Protein AF-A7UNK2-F1 (afdb_monomer)

Foldseek 3Di:
DPDDDDDDWDFDWDADPVQNQKTKRDCRPPFAKIKIWGFLDFDDPVDQQTKTKIWMFMDGPPDRGDIDIDIDTSHPFNDPVCVVVVQVSQVVVPHGCVPDDGDDCVVPDDDDDD

Mean predicted aligned error: 5.44 Å

Radius of gyration: 17.01 Å; Cα contacts (8 Å, |Δi|>4): 159; chains: 1; bounding box: 54×28×35 Å

Solvent-accessible surface area (backbone atoms only — not comparable to full-atom values): 7215 Å² total; per-residue (Å²): 135,91,71,88,75,91,78,88,79,86,88,54,73,45,64,41,94,88,45,81,50,32,30,40,27,60,83,39,85,92,73,56,40,38,44,36,37,36,56,64,47,72,46,86,78,91,46,68,74,21,36,41,33,35,38,37,42,27,35,42,91,89,47,74,80,48,63,53,70,51,74,52,53,70,36,86,58,88,54,76,89,50,47,69,60,47,39,55,39,28,44,76,73,78,42,64,49,89,75,57,84,83,80,85,59,85,84,61,78,86,86,78,83,131

InterPro domains:
  IPR010788 VDE lipocalin domain [PF07137] (1-105)
  IPR012674 Calycin [G3DSA:2.40.128.20] (1-113)
  IPR012674 Calycin [SSF50814] (1-110)
  IPR044682 Violaxanthin de-epoxidase [PTHR33970] (1-110)

pLDDT: mean 91.41, std 11.38, range [47.97, 98.75]

Organism: Camellia sinensis (NCBI:txid4442)

Secondary structure (DSSP, 8-state):
--PPPP-------EE-SS-TTEEEE---TTT-EEEEEEEEEEE-SSSTT-EEEEEEEEEESS-S-EEEEEEEESSSS--GGGHHHHHHHHHHTT--GGGSPPPP-TT-------

Nearest PDB structures (foldseek):
  3cqr-assembly1_A  TM=9.504E-01  e=6.935E-13  Arabidopsis thaliana
  3cqn-assembly2_B  TM=8.458E-01  e=7.784E-10  Arabidopsis thaliana
  6dt6-assembly1_A  TM=4.280E-01  e=1.101E+00  Yersinia pestis
  1q6w-assembly2_C  TM=3.894E-01  e=9.792E-01  Archaeoglobus fulgidus DSM 4304
  1wzn-assembly1_A  TM=3.086E-01  e=1.977E+00  Pyrococcus horikoshii OT3

Sequence (114 aa):
DGGFFTRSAVQRFVQDPTQPAILYNHDNEYLHYQDDWYILSSKIENKPDDYVFVHYRGRNDAWDGYGGAVVYTRSAVLPNSIVPELEKAAQSVGRDFSKFIRTDNSCGPEITSE

Structure (mmCIF, N/CA/C/O backbone):
data_AF-A7UNK2-F1
#
_entry.id   AF-A7UNK2-F1
#
loop_
_atom_site.group_PDB
_atom_site.id
_atom_site.type_symbol
_atom_site.label_atom_id
_atom_site.label_alt_id
_atom_site.label_comp_id
_atom_site.label_asym_id
_atom_site.label_entity_id
_atom_site.label_seq_id
_atom_site.pdbx_PDB_ins_code
_atom_site.Cartn_x
_atom_site.Cartn_y
_atom_site.Cartn_z
_atom_site.occupancy
_atom_site.B_iso_or_equiv
_atom_site.auth_seq_id
_atom_site.auth_comp_id
_atom_site.auth_asym_id
_atom_site.auth_atom_id
_atom_site.pdbx_PDB_model_num
ATOM 1 N N . ASP A 1 1 ? 39.737 -12.041 0.651 1.00 48.78 1 ASP A N 1
ATOM 2 C CA . ASP A 1 1 ? 38.612 -11.990 1.606 1.00 48.78 1 ASP A CA 1
ATOM 3 C C . ASP A 1 1 ? 37.650 -10.887 1.193 1.00 48.78 1 ASP A C 1
ATOM 5 O O . ASP A 1 1 ? 37.858 -9.721 1.502 1.00 48.78 1 ASP A O 1
ATOM 9 N N . GLY A 1 2 ? 36.675 -11.241 0.349 1.00 51.72 2 GLY A N 1
ATOM 10 C CA . GLY A 1 2 ? 35.683 -10.315 -0.205 1.00 51.72 2 GLY A CA 1
ATOM 11 C C . GLY A 1 2 ? 34.616 -10.011 0.837 1.00 51.72 2 GLY A C 1
ATOM 12 O O . GLY A 1 2 ? 33.618 -10.719 0.920 1.00 51.72 2 GLY A O 1
ATOM 13 N N . GLY A 1 3 ? 34.887 -9.015 1.678 1.00 57.84 3 GLY A N 1
ATOM 14 C CA . GLY A 1 3 ? 33.990 -8.588 2.745 1.00 57.84 3 GLY A CA 1
ATOM 15 C C . GLY A 1 3 ? 32.649 -8.097 2.206 1.00 57.84 3 GLY A C 1
ATOM 16 O O . GLY A 1 3 ? 32.582 -7.446 1.165 1.00 57.84 3 GLY A O 1
ATOM 17 N N . PHE A 1 4 ? 31.576 -8.410 2.929 1.00 65.44 4 PHE A N 1
ATOM 18 C CA . PHE A 1 4 ? 30.270 -7.801 2.716 1.00 65.44 4 PHE A CA 1
ATOM 19 C C . PHE A 1 4 ? 30.407 -6.277 2.831 1.00 65.44 4 PHE A C 1
ATOM 21 O O . PHE A 1 4 ? 30.827 -5.766 3.867 1.00 65.44 4 PHE A O 1
ATOM 28 N N . PHE A 1 5 ? 30.070 -5.553 1.764 1.00 68.19 5 PHE A N 1
ATOM 29 C CA . PHE A 1 5 ? 30.009 -4.095 1.784 1.00 68.19 5 PHE A CA 1
ATOM 30 C C . PHE A 1 5 ? 28.572 -3.674 2.071 1.00 68.19 5 PHE A C 1
ATOM 32 O O . PHE A 1 5 ? 27.674 -3.960 1.277 1.00 68.19 5 PHE A O 1
ATOM 39 N N . THR A 1 6 ? 28.350 -2.975 3.181 1.00 71.56 6 THR A N 1
ATOM 40 C CA . THR A 1 6 ? 27.060 -2.333 3.442 1.00 71.56 6 THR A CA 1
ATOM 41 C C . THR A 1 6 ? 26.867 -1.205 2.437 1.00 71.56 6 THR A C 1
ATOM 43 O O . THR A 1 6 ? 27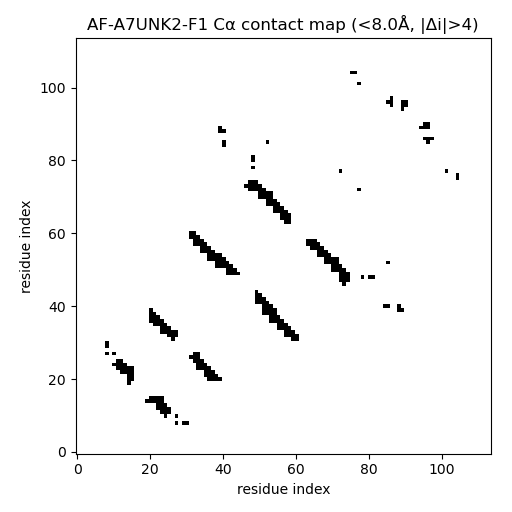.638 -0.247 2.413 1.00 71.56 6 THR A O 1
ATOM 46 N N . ARG A 1 7 ? 25.837 -1.318 1.599 1.00 69.12 7 ARG A N 1
ATOM 47 C CA . ARG A 1 7 ? 25.366 -0.229 0.742 1.00 69.12 7 ARG A CA 1
ATOM 48 C C . ARG A 1 7 ? 24.020 0.237 1.271 1.00 69.12 7 ARG A C 1
ATOM 50 O O . ARG A 1 7 ? 23.104 -0.568 1.398 1.00 69.12 7 ARG A O 1
ATOM 57 N N . SER A 1 8 ? 2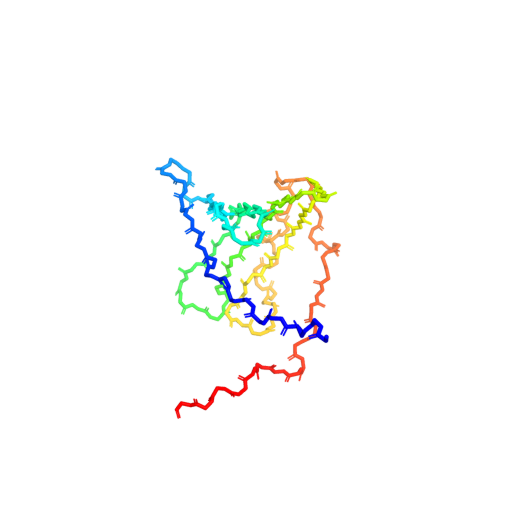3.914 1.526 1.564 1.00 70.94 8 SER A N 1
ATOM 58 C CA . SER A 1 8 ? 22.633 2.165 1.857 1.00 70.94 8 SER A CA 1
ATOM 59 C C . SER A 1 8 ? 22.056 2.733 0.566 1.00 70.94 8 SER A C 1
ATOM 61 O O . SER A 1 8 ? 22.800 3.231 -0.279 1.00 70.94 8 SER A O 1
ATOM 63 N N . ALA A 1 9 ? 20.737 2.689 0.423 1.00 71.44 9 ALA A N 1
ATOM 64 C CA . ALA A 1 9 ? 20.027 3.378 -0.643 1.00 71.44 9 ALA A CA 1
ATOM 65 C C . ALA A 1 9 ? 18.965 4.286 -0.028 1.00 71.44 9 ALA A C 1
ATOM 67 O O . ALA A 1 9 ? 18.266 3.888 0.903 1.00 71.44 9 ALA A O 1
ATOM 68 N N . VAL A 1 10 ? 18.850 5.506 -0.550 1.00 78.75 10 VAL A N 1
ATOM 69 C CA . VAL A 1 10 ? 17.720 6.383 -0.242 1.00 78.75 10 VAL A CA 1
ATOM 70 C C . VAL A 1 10 ? 16.636 6.090 -1.263 1.00 78.75 10 VAL A C 1
ATOM 72 O O . VAL A 1 10 ? 16.802 6.365 -2.449 1.00 78.75 10 VAL A O 1
ATOM 75 N N . GLN A 1 11 ? 15.526 5.528 -0.799 1.00 83.56 11 GLN A N 1
ATOM 76 C CA . GLN A 1 11 ? 14.350 5.327 -1.631 1.00 83.56 11 GLN A CA 1
ATOM 77 C C . GLN A 1 11 ? 13.591 6.649 -1.735 1.00 83.56 11 GLN A C 1
ATOM 79 O O . GLN A 1 11 ? 13.193 7.229 -0.724 1.00 83.56 11 GLN A O 1
ATOM 84 N N . ARG A 1 12 ? 13.396 7.143 -2.958 1.00 89.69 12 ARG A N 1
ATOM 85 C CA . ARG A 1 12 ? 12.574 8.325 -3.229 1.00 89.69 12 ARG A CA 1
ATOM 86 C C . ARG A 1 12 ? 11.320 7.908 -3.973 1.00 89.69 12 ARG A C 1
ATOM 88 O O . ARG A 1 12 ? 11.426 7.343 -5.056 1.00 89.69 12 ARG A O 1
ATOM 95 N N . PHE A 1 13 ? 10.163 8.232 -3.414 1.00 93.81 13 PHE A N 1
ATOM 96 C CA . PHE A 1 13 ? 8.877 8.097 -4.088 1.00 93.81 13 PHE A CA 1
ATOM 97 C C . PHE A 1 13 ? 8.485 9.446 -4.689 1.00 93.81 13 PHE A C 1
ATOM 99 O O . PHE A 1 13 ? 8.396 10.452 -3.982 1.00 93.81 13 PHE A O 1
ATOM 106 N N . VAL A 1 14 ? 8.293 9.479 -6.003 1.00 96.31 14 VAL A N 1
ATOM 107 C CA . VAL A 1 14 ? 7.908 10.670 -6.762 1.00 96.31 14 VAL A CA 1
ATOM 108 C C . VAL A 1 14 ? 6.448 10.539 -7.146 1.00 96.31 14 VAL A C 1
ATOM 110 O O . VAL A 1 14 ? 6.083 9.613 -7.862 1.00 96.31 14 VAL A O 1
ATOM 113 N N . GLN A 1 15 ? 5.614 11.458 -6.674 1.00 97.94 15 GLN A N 1
ATOM 114 C CA . GLN A 1 15 ? 4.204 11.479 -7.043 1.00 97.94 15 GLN A CA 1
ATOM 115 C C . GLN A 1 15 ? 4.036 11.801 -8.535 1.00 97.94 15 GLN A C 1
ATOM 117 O O . GLN A 1 15 ? 4.699 12.700 -9.058 1.00 97.94 15 GLN A O 1
ATOM 122 N N . ASP A 1 16 ? 3.139 11.083 -9.210 1.00 98.06 16 ASP A N 1
ATOM 123 C CA . ASP A 1 16 ? 2.753 11.378 -10.587 1.00 98.06 16 ASP A CA 1
ATOM 124 C C . ASP A 1 16 ? 2.090 12.769 -10.663 1.00 98.06 16 ASP A C 1
ATOM 126 O O . ASP A 1 16 ? 1.188 13.067 -9.873 1.00 98.06 16 ASP A O 1
ATOM 130 N N . PRO A 1 17 ? 2.491 13.635 -11.611 1.00 97.31 17 PRO A N 1
ATOM 131 C CA . PRO A 1 17 ? 1.996 15.011 -11.687 1.00 97.31 17 PRO A CA 1
ATOM 132 C C . PRO A 1 17 ? 0.512 15.118 -12.067 1.00 97.31 17 PRO A C 1
ATOM 134 O O . PRO A 1 17 ? -0.097 16.169 -11.872 1.00 97.31 17 PRO A O 1
ATOM 137 N N . THR A 1 18 ? -0.070 14.062 -12.637 1.00 98.06 18 THR A N 1
ATOM 138 C CA . THR A 1 18 ? -1.460 14.025 -13.113 1.00 98.06 18 THR A CA 1
ATOM 139 C C . THR A 1 18 ? -2.346 13.092 -12.297 1.00 98.06 18 THR A C 1
ATOM 141 O O . THR A 1 18 ? -3.564 13.267 -12.267 1.00 98.06 18 THR A O 1
ATOM 144 N N . GLN A 1 19 ? -1.748 12.115 -11.617 1.00 97.75 19 GLN A N 1
ATOM 145 C CA . GLN A 1 19 ? -2.442 11.100 -10.837 1.00 97.75 19 GLN A CA 1
ATOM 146 C C . GLN A 1 19 ? -1.883 11.074 -9.408 1.00 97.75 19 GLN A C 1
ATOM 148 O O . GLN A 1 19 ? -1.008 10.269 -9.103 1.00 97.75 19 GLN A O 1
ATOM 153 N N . PRO A 1 20 ? -2.402 11.899 -8.481 1.00 97.31 20 PRO A N 1
ATOM 154 C CA . PRO A 1 20 ? -1.810 12.061 -7.148 1.00 97.31 20 PRO A CA 1
ATOM 155 C C . PRO A 1 20 ? -1.788 10.774 -6.304 1.00 97.31 20 PRO A C 1
ATOM 157 O O . PRO A 1 20 ? -1.055 10.687 -5.322 1.00 97.31 20 PRO A O 1
ATOM 160 N N . ALA A 1 21 ? -2.582 9.769 -6.677 1.00 97.62 21 ALA A N 1
ATOM 161 C CA . ALA A 1 21 ? -2.595 8.457 -6.040 1.00 97.62 21 ALA A CA 1
ATOM 162 C C . ALA A 1 21 ? -1.475 7.516 -6.526 1.00 97.62 21 ALA A C 1
ATOM 164 O O . ALA A 1 21 ? -1.386 6.400 -6.020 1.00 97.62 21 ALA A O 1
ATOM 165 N N . ILE A 1 22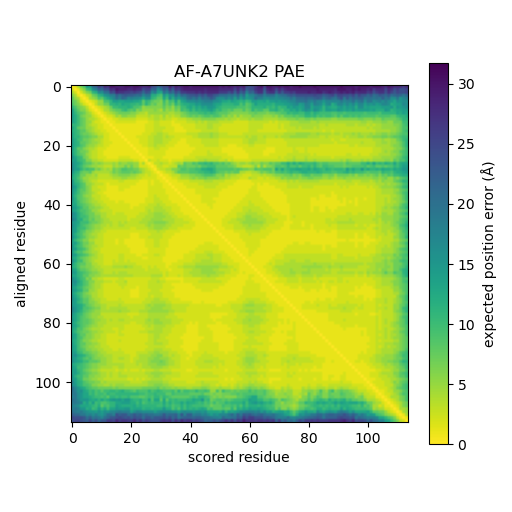 ? -0.648 7.925 -7.494 1.00 98.44 22 ILE A N 1
ATOM 166 C CA . ILE A 1 22 ? 0.450 7.121 -8.036 1.00 98.44 22 ILE A CA 1
ATOM 167 C C . ILE A 1 22 ? 1.781 7.719 -7.591 1.00 98.44 22 ILE A C 1
ATOM 169 O O . ILE A 1 22 ? 2.004 8.925 -7.715 1.00 98.44 22 ILE A O 1
ATOM 173 N N . LEU A 1 23 ? 2.662 6.875 -7.060 1.00 98.38 23 LEU A N 1
ATOM 174 C CA . LEU A 1 23 ? 4.012 7.246 -6.664 1.00 98.38 23 LEU A CA 1
ATOM 175 C C . LEU A 1 23 ? 5.015 6.267 -7.272 1.00 98.38 23 LEU A C 1
ATOM 177 O O . LEU A 1 23 ? 4.844 5.057 -7.163 1.00 98.38 23 LEU A O 1
ATOM 181 N N . TYR A 1 24 ? 6.082 6.795 -7.857 1.00 97.94 24 TYR A N 1
ATOM 182 C CA . TYR A 1 24 ? 7.132 6.016 -8.502 1.00 97.94 24 TYR A CA 1
ATOM 183 C C . TYR A 1 24 ? 8.401 6.030 -7.655 1.00 97.94 24 TYR A C 1
ATOM 185 O O . TYR A 1 24 ? 8.949 7.101 -7.377 1.00 97.94 24 TYR A O 1
ATOM 193 N N . ASN A 1 25 ? 8.899 4.858 -7.270 1.00 96.38 25 ASN A N 1
ATOM 194 C CA . ASN A 1 25 ? 10.271 4.688 -6.810 1.00 96.38 25 ASN A CA 1
ATOM 195 C C . ASN A 1 25 ? 11.099 4.032 -7.916 1.00 96.38 25 ASN A C 1
ATOM 197 O O . ASN A 1 25 ? 11.179 2.810 -8.026 1.00 96.38 25 ASN A O 1
ATOM 201 N N . HIS A 1 26 ? 11.698 4.871 -8.758 1.00 94.00 26 HIS A N 1
ATOM 202 C CA . HIS A 1 26 ? 12.572 4.467 -9.862 1.00 94.00 26 HIS A CA 1
ATOM 203 C C . HIS A 1 26 ? 14.010 4.931 -9.612 1.00 94.00 26 HIS A C 1
ATOM 205 O O . HIS A 1 26 ? 14.296 5.597 -8.617 1.00 94.00 26 HIS A O 1
ATOM 211 N N . ASP A 1 27 ? 14.906 4.574 -10.534 1.00 84.00 27 ASP A N 1
ATOM 212 C CA . ASP A 1 27 ? 16.289 5.066 -10.586 1.00 84.00 27 ASP A CA 1
ATOM 213 C C . ASP A 1 27 ? 17.116 4.750 -9.329 1.00 84.00 27 ASP A C 1
ATOM 215 O O . ASP A 1 27 ? 17.975 5.522 -8.901 1.00 84.00 27 ASP A O 1
ATOM 219 N N . ASN A 1 28 ? 16.873 3.578 -8.733 1.00 83.81 28 ASN A N 1
ATOM 220 C CA . ASN A 1 28 ? 17.653 3.064 -7.611 1.00 83.81 28 ASN A CA 1
ATOM 221 C C . ASN A 1 28 ? 19.058 2.633 -8.089 1.00 83.81 28 ASN A C 1
ATOM 223 O O . ASN A 1 28 ? 19.307 1.444 -8.294 1.00 83.81 28 ASN A O 1
ATOM 227 N N . GLU A 1 29 ? 19.961 3.608 -8.262 1.00 76.12 29 GLU A N 1
ATOM 228 C CA . GLU A 1 29 ? 21.249 3.511 -8.981 1.00 76.12 29 GLU A CA 1
ATOM 229 C C . GLU A 1 29 ? 22.077 2.261 -8.651 1.00 76.12 29 GLU A C 1
ATOM 231 O O . GLU A 1 29 ? 22.596 1.616 -9.554 1.00 76.12 29 GLU A O 1
ATOM 236 N N . TYR A 1 30 ? 22.184 1.891 -7.372 1.00 80.62 30 TYR A N 1
ATOM 237 C CA . TYR A 1 30 ? 22.987 0.736 -6.952 1.00 80.62 30 TYR A CA 1
ATOM 238 C C . TYR A 1 30 ? 22.203 -0.569 -6.804 1.00 80.62 30 TYR A C 1
ATOM 240 O O . TYR A 1 30 ? 22.822 -1.623 -6.665 1.00 80.62 30 TYR A O 1
ATOM 248 N N . LEU A 1 31 ? 20.871 -0.508 -6.755 1.00 84.62 31 LEU A N 1
ATOM 249 C CA . LEU A 1 31 ? 20.018 -1.651 -6.413 1.00 84.62 31 LEU A CA 1
ATOM 250 C C . LEU A 1 31 ? 19.181 -2.166 -7.594 1.00 84.62 31 LEU A C 1
ATOM 252 O O . LEU A 1 31 ? 18.616 -3.248 -7.478 1.00 84.62 31 LEU A O 1
ATOM 256 N N . HIS A 1 32 ? 19.113 -1.426 -8.708 1.00 89.56 32 HIS A N 1
ATOM 257 C CA . HIS A 1 32 ? 18.526 -1.866 -9.983 1.00 89.56 32 HIS A CA 1
ATOM 258 C C . HIS A 1 32 ? 17.101 -2.446 -9.863 1.00 89.56 32 HIS A C 1
ATOM 260 O O . HIS A 1 32 ? 16.782 -3.501 -10.409 1.00 89.56 32 HIS A O 1
ATOM 266 N N . TYR A 1 33 ? 16.219 -1.749 -9.142 1.00 92.75 33 TYR A N 1
ATOM 267 C CA . TYR A 1 33 ? 14.805 -2.116 -9.037 1.00 92.75 33 TYR A CA 1
ATOM 268 C C . TYR A 1 33 ? 13.886 -0.901 -9.186 1.00 92.75 33 TYR A C 1
ATOM 270 O O . TYR A 1 33 ? 14.317 0.252 -9.068 1.00 92.75 33 TYR A O 1
ATOM 278 N N . GLN A 1 34 ? 12.611 -1.185 -9.428 1.00 96.00 34 GLN A N 1
ATOM 279 C CA . GLN A 1 34 ? 11.507 -0.230 -9.419 1.00 96.00 34 GLN A CA 1
ATOM 280 C C . GLN A 1 34 ? 10.414 -0.719 -8.468 1.00 96.00 34 GLN A C 1
ATOM 282 O O . GLN A 1 34 ? 10.166 -1.928 -8.397 1.00 96.00 34 GLN A O 1
ATOM 287 N N . ASP A 1 35 ? 9.753 0.214 -7.787 1.00 97.12 35 ASP A N 1
ATOM 288 C CA . ASP A 1 35 ? 8.563 -0.034 -6.972 1.00 97.12 35 ASP A CA 1
ATOM 289 C C . ASP A 1 35 ? 7.535 1.093 -7.173 1.00 97.12 35 ASP A C 1
ATOM 291 O O . ASP A 1 35 ? 7.779 2.254 -6.842 1.00 97.12 35 ASP A O 1
ATOM 295 N N . ASP A 1 36 ? 6.389 0.749 -7.754 1.00 98.06 36 ASP A N 1
ATOM 296 C CA . ASP A 1 36 ? 5.296 1.672 -8.046 1.00 98.06 36 ASP A CA 1
ATOM 297 C C . ASP A 1 36 ? 4.177 1.478 -7.035 1.00 98.06 36 ASP A C 1
ATOM 299 O O . ASP A 1 36 ? 3.659 0.370 -6.881 1.00 98.06 36 ASP A O 1
ATOM 303 N N . TRP A 1 37 ? 3.748 2.560 -6.394 1.00 98.31 37 TRP A N 1
ATOM 304 C CA . TRP A 1 37 ? 2.655 2.556 -5.430 1.00 98.31 37 TRP A CA 1
ATOM 305 C C . TRP A 1 37 ? 1.401 3.198 -6.012 1.00 98.31 37 TRP A C 1
ATOM 307 O O . TRP A 1 37 ? 1.444 4.283 -6.588 1.00 98.31 37 TRP A O 1
ATOM 317 N N . TYR A 1 38 ? 0.269 2.539 -5.787 1.00 98.25 38 TYR A N 1
ATOM 318 C CA . TYR A 1 38 ? -1.070 2.972 -6.164 1.00 98.25 38 TYR A CA 1
ATOM 319 C C . TYR A 1 38 ? -1.925 3.036 -4.895 1.00 98.25 38 TYR A C 1
ATOM 321 O O . TYR A 1 38 ? -2.234 2.005 -4.291 1.00 98.25 38 TYR A O 1
ATOM 329 N N . ILE A 1 39 ? -2.313 4.237 -4.473 1.00 98.50 39 ILE A N 1
ATOM 330 C CA . ILE A 1 39 ? -3.194 4.439 -3.319 1.00 98.50 39 ILE A CA 1
ATOM 331 C C . ILE A 1 39 ? -4.629 4.119 -3.748 1.00 98.50 39 ILE A C 1
ATOM 333 O O . ILE A 1 39 ? -5.249 4.873 -4.495 1.00 98.50 39 ILE A O 1
ATOM 337 N N . LEU A 1 40 ? -5.161 2.991 -3.275 1.00 98.25 40 LEU A N 1
ATOM 338 C CA . LEU A 1 40 ? -6.513 2.528 -3.601 1.00 98.25 40 LEU A CA 1
ATOM 339 C C . LEU A 1 40 ? -7.587 3.228 -2.768 1.00 98.25 40 LEU A C 1
ATOM 341 O O . LEU A 1 40 ? -8.701 3.444 -3.239 1.00 98.25 40 LEU A O 1
ATOM 345 N N . SER A 1 41 ? -7.264 3.540 -1.513 1.00 98.62 41 SER A N 1
ATOM 346 C CA . SER A 1 41 ? -8.145 4.251 -0.593 1.00 98.62 41 SER A CA 1
ATOM 347 C C . SER A 1 41 ? -7.341 4.873 0.543 1.00 98.62 41 SER A C 1
ATOM 349 O O . SER A 1 41 ? -6.308 4.338 0.950 1.00 98.62 41 SER A O 1
ATOM 351 N N . SER A 1 42 ? -7.817 5.990 1.081 1.00 98.31 42 SER A N 1
ATOM 352 C CA . SER A 1 42 ? -7.209 6.640 2.240 1.00 98.31 42 SER A CA 1
ATOM 353 C C . SER A 1 42 ? -8.229 7.463 3.013 1.00 98.31 42 SER A C 1
ATOM 355 O O . SER A 1 42 ? -9.101 8.092 2.410 1.00 98.31 42 SER A O 1
ATOM 357 N N . LYS A 1 43 ? -8.054 7.545 4.331 1.00 98.50 43 LYS A N 1
ATOM 358 C CA . LYS A 1 43 ? -8.724 8.524 5.195 1.00 98.50 43 LYS A CA 1
ATOM 359 C C . LYS A 1 43 ? -7.687 9.126 6.137 1.00 98.50 43 LYS A C 1
ATOM 361 O O . LYS A 1 43 ? -7.064 8.382 6.887 1.00 98.50 43 LYS A O 1
ATOM 366 N N . ILE A 1 44 ? -7.515 10.448 6.075 1.00 97.94 44 ILE A N 1
ATOM 367 C CA . ILE A 1 44 ? -6.571 11.211 6.903 1.00 97.94 44 ILE A CA 1
ATOM 368 C C . ILE A 1 44 ? -7.335 12.355 7.578 1.00 97.94 44 ILE A C 1
ATOM 370 O O . ILE A 1 44 ? -7.537 13.417 6.992 1.00 97.94 44 ILE A O 1
ATOM 374 N N . GLU A 1 45 ? -7.799 12.119 8.800 1.00 97.75 45 GLU A N 1
ATOM 375 C CA . GLU A 1 45 ? -8.551 13.068 9.629 1.00 97.75 45 GLU A CA 1
ATOM 376 C C . GLU A 1 45 ? -7.818 13.397 10.943 1.00 97.75 45 GLU A C 1
ATOM 378 O O . GLU A 1 45 ? -8.385 14.038 11.828 1.00 97.75 45 GLU A O 1
ATOM 383 N N . ASN A 1 46 ? -6.554 12.976 11.070 1.00 96.50 46 ASN A N 1
ATOM 384 C CA . ASN A 1 46 ? 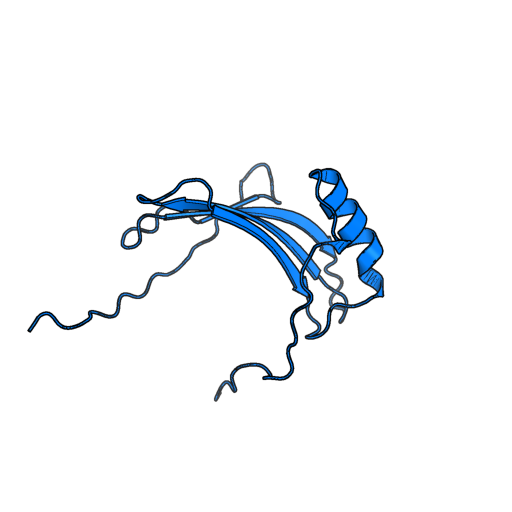-5.748 13.008 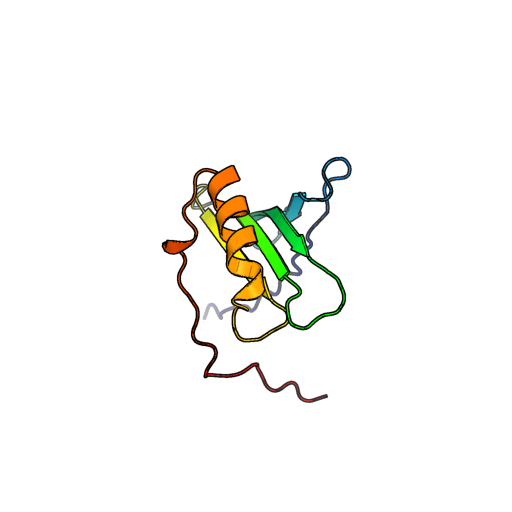12.291 1.00 96.50 46 ASN A CA 1
ATOM 385 C C . ASN A 1 46 ? -6.390 12.213 13.438 1.00 96.50 46 ASN A C 1
ATOM 387 O O . ASN A 1 46 ? -6.381 12.644 14.594 1.00 96.50 46 ASN A O 1
ATOM 391 N N . LYS A 1 47 ? -6.960 11.048 13.114 1.00 97.25 47 LYS A N 1
ATOM 392 C CA . LYS A 1 47 ? -7.618 10.144 14.065 1.00 97.25 47 LYS A CA 1
ATOM 393 C C . LYS A 1 47 ? -6.897 8.794 14.162 1.00 97.25 47 LYS A C 1
ATOM 395 O O . LYS A 1 47 ? -6.143 8.426 13.261 1.00 97.25 47 LYS A O 1
ATOM 400 N N . PRO A 1 48 ? -7.123 8.019 15.242 1.00 96.19 48 PRO A N 1
ATOM 401 C CA . PRO A 1 48 ? -6.515 6.694 15.396 1.00 96.19 48 PRO A CA 1
ATOM 402 C C . PRO A 1 48 ? -6.866 5.697 14.281 1.00 96.19 48 PRO A C 1
ATOM 404 O O . PRO A 1 48 ? -6.124 4.737 14.073 1.00 96.19 48 PRO A O 1
ATOM 407 N N . ASP A 1 49 ? -7.984 5.910 13.583 1.00 97.25 49 ASP A N 1
ATOM 408 C CA . ASP A 1 49 ? -8.452 5.077 12.477 1.00 97.25 49 ASP A CA 1
ATOM 409 C C . ASP A 1 49 ? -8.029 5.571 11.085 1.00 97.25 49 ASP A C 1
ATOM 411 O O . ASP A 1 49 ? -8.434 4.984 10.080 1.00 97.25 49 ASP A O 1
ATOM 415 N N . ASP A 1 50 ? -7.174 6.594 11.012 1.00 98.44 50 ASP A N 1
ATOM 416 C CA . ASP A 1 50 ? -6.558 7.022 9.759 1.00 98.44 50 ASP A CA 1
ATOM 417 C C . ASP A 1 50 ? -5.774 5.873 9.108 1.00 98.44 50 ASP A C 1
ATOM 419 O O . ASP A 1 50 ? -5.039 5.123 9.772 1.00 98.44 50 ASP A O 1
ATOM 423 N N . TYR A 1 51 ? -5.895 5.772 7.784 1.00 98.62 51 TYR A N 1
ATOM 424 C CA . TYR A 1 51 ? -5.269 4.710 7.007 1.00 98.62 51 TYR A CA 1
ATOM 425 C C . TYR A 1 51 ? -4.916 5.127 5.578 1.00 98.62 51 TYR A C 1
ATOM 427 O O . TYR A 1 51 ? -5.505 6.049 5.003 1.00 98.62 51 TYR A O 1
ATOM 435 N N . VAL A 1 52 ? -3.990 4.371 4.986 1.00 98.75 52 VAL A N 1
ATOM 436 C CA . VAL A 1 52 ? -3.660 4.391 3.557 1.00 98.75 52 VAL A CA 1
ATOM 437 C C . VAL A 1 52 ? -3.580 2.950 3.059 1.00 98.75 52 VAL A C 1
ATOM 439 O O . VAL A 1 52 ? -2.815 2.145 3.588 1.00 98.75 52 VAL A O 1
ATOM 442 N N . PHE A 1 53 ? -4.369 2.615 2.041 1.00 98.69 53 PHE A N 1
ATOM 443 C CA . PHE A 1 53 ? -4.357 1.310 1.388 1.00 98.69 53 PHE A CA 1
ATOM 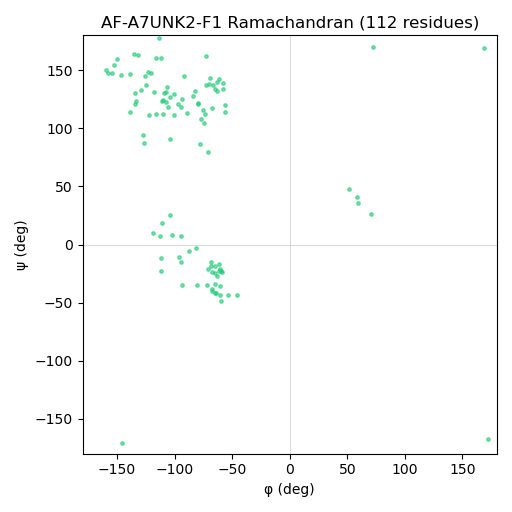444 C C . PHE A 1 53 ? -3.573 1.397 0.077 1.00 98.69 53 PHE A C 1
ATOM 446 O O . PHE A 1 53 ? -4.013 2.044 -0.873 1.00 98.69 53 PHE A O 1
ATOM 453 N N . VAL A 1 54 ? -2.413 0.746 0.034 1.00 98.56 54 VAL A N 1
ATOM 454 C CA . VAL A 1 54 ? -1.485 0.761 -1.100 1.00 98.56 54 VAL A CA 1
ATOM 455 C C . VAL A 1 54 ? -1.523 -0.581 -1.821 1.00 98.56 54 VAL A C 1
ATOM 457 O O . VAL A 1 54 ? -1.381 -1.630 -1.198 1.00 98.56 54 VAL A O 1
ATOM 460 N N . HIS A 1 55 ? -1.659 -0.551 -3.141 1.00 98.06 55 HIS A N 1
ATOM 461 C CA . HIS A 1 55 ? -1.275 -1.642 -4.033 1.00 98.06 55 HIS A CA 1
ATOM 462 C C . HIS A 1 55 ? 0.080 -1.294 -4.642 1.00 98.06 55 HIS A C 1
ATOM 464 O O . HIS A 1 55 ? 0.245 -0.187 -5.146 1.00 98.06 55 HIS A O 1
ATOM 470 N N . TYR A 1 56 ? 1.038 -2.214 -4.588 1.00 97.56 56 TYR A N 1
ATOM 471 C CA . TYR A 1 56 ? 2.377 -1.992 -5.121 1.00 97.56 56 TYR A CA 1
ATOM 472 C C . TYR A 1 56 ? 2.719 -3.006 -6.210 1.00 97.56 56 TYR A C 1
ATOM 474 O O . TYR A 1 56 ? 2.266 -4.158 -6.185 1.00 97.56 56 TYR A O 1
ATOM 482 N N . ARG A 1 57 ? 3.519 -2.566 -7.182 1.00 97.94 57 ARG A N 1
ATOM 483 C CA . ARG A 1 57 ? 4.062 -3.396 -8.260 1.00 97.94 57 ARG A CA 1
ATOM 484 C C . ARG A 1 57 ? 5.536 -3.083 -8.430 1.00 97.94 57 ARG A C 1
ATOM 486 O O . ARG A 1 57 ? 5.894 -1.926 -8.604 1.00 97.94 57 ARG A O 1
ATOM 493 N N . GLY A 1 58 ? 6.362 -4.119 -8.459 1.00 97.25 58 GLY A N 1
ATOM 494 C CA . GLY A 1 58 ? 7.805 -3.969 -8.565 1.00 97.25 58 GLY A CA 1
ATOM 495 C C . GLY A 1 58 ? 8.427 -4.858 -9.628 1.00 97.25 58 GLY A C 1
ATOM 496 O O . GLY A 1 58 ? 7.837 -5.836 -10.093 1.00 97.25 58 GLY A O 1
ATOM 497 N N . ARG A 1 59 ? 9.654 -4.508 -10.003 1.00 97.31 59 ARG A N 1
ATOM 498 C CA . ARG A 1 59 ? 10.505 -5.304 -10.893 1.00 97.31 59 ARG A CA 1
ATOM 499 C C . ARG A 1 59 ? 11.978 -5.041 -10.611 1.00 97.31 59 ARG A C 1
ATOM 501 O O . ARG A 1 59 ? 12.335 -3.958 -10.153 1.00 97.31 59 ARG A O 1
ATOM 508 N N . ASN A 1 60 ? 12.825 -6.003 -10.936 1.00 95.38 60 ASN A N 1
ATOM 509 C CA . ASN A 1 60 ? 14.277 -5.850 -10.991 1.00 95.38 60 ASN A CA 1
ATOM 510 C C . ASN A 1 60 ? 14.849 -6.724 -12.120 1.00 95.38 60 ASN A C 1
ATOM 512 O O . ASN A 1 60 ? 14.096 -7.312 -12.897 1.00 95.38 60 ASN A O 1
ATOM 516 N N . ASP A 1 61 ? 16.174 -6.844 -12.181 1.00 94.94 61 ASP A N 1
ATOM 517 C CA . ASP A 1 61 ? 16.871 -7.671 -13.175 1.00 94.94 61 ASP A CA 1
ATOM 518 C C . ASP A 1 61 ? 16.475 -9.161 -13.147 1.00 94.94 61 ASP A C 1
ATOM 520 O O . ASP A 1 61 ? 16.644 -9.866 -14.142 1.00 94.94 61 ASP A O 1
ATOM 524 N N . ALA A 1 62 ? 15.967 -9.661 -12.016 1.00 96.38 62 ALA A N 1
ATOM 525 C CA . ALA A 1 62 ? 15.633 -11.070 -11.826 1.00 96.38 62 ALA A CA 1
ATOM 526 C C . ALA A 1 62 ? 14.164 -11.397 -12.132 1.00 96.38 62 ALA A C 1
ATOM 528 O O . ALA A 1 62 ? 13.875 -12.502 -12.597 1.00 96.38 62 ALA A O 1
ATOM 529 N N . TRP A 1 63 ? 13.227 -10.489 -11.840 1.00 96.88 63 TRP A N 1
ATOM 530 C CA . TRP A 1 63 ? 11.796 -10.753 -11.995 1.00 96.88 63 TRP A CA 1
ATOM 531 C C . TRP A 1 63 ? 10.961 -9.473 -12.120 1.00 96.88 63 TRP A C 1
ATOM 533 O O . TRP A 1 63 ? 11.254 -8.449 -11.503 1.00 96.88 63 TRP A O 1
ATOM 543 N N . ASP A 1 64 ? 9.876 -9.546 -12.891 1.00 96.31 64 ASP A N 1
ATOM 544 C CA . ASP A 1 64 ? 8.937 -8.451 -13.161 1.00 96.31 64 ASP A CA 1
ATOM 545 C C . ASP A 1 64 ? 7.532 -8.670 -12.569 1.00 96.31 64 ASP A C 1
ATOM 547 O O . ASP A 1 64 ? 6.607 -7.898 -12.833 1.00 96.31 64 ASP A O 1
ATOM 551 N N . GLY A 1 65 ? 7.364 -9.720 -11.760 1.00 96.81 65 GLY A N 1
ATOM 552 C CA . GLY A 1 65 ? 6.087 -10.089 -11.149 1.00 96.81 65 GLY A CA 1
ATOM 553 C C . GLY A 1 65 ? 5.934 -9.705 -9.677 1.00 96.81 65 GLY A C 1
ATOM 554 O O . GLY A 1 65 ? 4.952 -10.125 -9.061 1.00 96.81 65 GLY A O 1
ATOM 555 N N . TYR A 1 66 ? 6.862 -8.930 -9.097 1.00 97.62 66 TYR A N 1
ATOM 556 C CA . TYR A 1 66 ? 6.724 -8.488 -7.708 1.00 97.62 66 TYR A CA 1
ATOM 557 C C . TYR A 1 66 ? 5.484 -7.609 -7.551 1.00 97.62 66 TYR A C 1
ATOM 559 O O . TYR A 1 66 ? 5.183 -6.744 -8.377 1.00 97.62 66 TYR A O 1
ATOM 567 N N . GLY A 1 67 ? 4.772 -7.805 -6.449 1.00 97.19 67 GLY A N 1
ATOM 568 C CA . GLY A 1 67 ? 3.629 -6.979 -6.121 1.00 97.19 67 GLY A CA 1
ATOM 569 C C . GLY A 1 67 ? 2.807 -7.547 -4.983 1.00 97.19 67 GLY A C 1
ATOM 570 O O . GLY A 1 67 ? 2.965 -8.694 -4.561 1.00 97.19 67 GLY A O 1
ATOM 571 N N . GLY A 1 68 ? 1.898 -6.719 -4.502 1.00 97.44 68 GLY A N 1
ATOM 572 C CA . GLY A 1 68 ? 1.030 -7.036 -3.387 1.00 97.44 68 GLY A CA 1
ATOM 573 C C . GLY A 1 68 ? 0.248 -5.807 -2.970 1.00 97.44 68 GLY A C 1
ATOM 574 O O . GLY A 1 68 ? 0.198 -4.805 -3.681 1.00 97.44 68 GLY A O 1
ATOM 575 N N . ALA A 1 69 ? -0.386 -5.878 -1.810 1.00 97.88 69 ALA A N 1
ATOM 576 C CA . ALA A 1 69 ? -1.077 -4.733 -1.256 1.00 97.88 69 ALA A CA 1
ATOM 577 C C . ALA A 1 69 ? -0.990 -4.748 0.268 1.00 97.88 69 ALA A C 1
ATOM 579 O O . ALA A 1 69 ? -0.975 -5.813 0.887 1.00 97.88 69 ALA A O 1
ATOM 580 N N . VAL A 1 70 ? -0.914 -3.560 0.858 1.00 98.12 70 VAL A N 1
ATOM 581 C CA . VAL A 1 70 ? -0.706 -3.345 2.291 1.00 98.12 70 VAL A CA 1
ATOM 582 C C . VAL A 1 70 ? -1.594 -2.213 2.785 1.00 98.12 70 VAL A C 1
ATOM 584 O O . VAL A 1 70 ? -1.855 -1.249 2.065 1.00 98.12 70 VAL A O 1
ATOM 587 N N . VAL A 1 71 ? -2.052 -2.321 4.029 1.00 98.38 71 VAL A N 1
ATOM 588 C CA . VAL A 1 71 ? -2.810 -1.262 4.700 1.00 98.38 71 VAL A CA 1
ATOM 589 C C . VAL A 1 71 ? -1.928 -0.681 5.791 1.00 98.38 71 VAL A C 1
ATOM 591 O O . VAL A 1 71 ? -1.632 -1.354 6.775 1.00 98.38 71 VAL A O 1
ATOM 594 N N . TYR A 1 72 ? -1.523 0.571 5.618 1.00 97.44 72 TYR A N 1
ATOM 595 C CA . TYR A 1 72 ? -0.893 1.343 6.677 1.00 97.44 72 TYR A CA 1
ATOM 596 C C . TYR A 1 72 ? -1.982 1.955 7.549 1.00 97.44 72 TYR A C 1
ATOM 598 O O . TYR A 1 72 ? -2.880 2.624 7.038 1.00 97.44 72 TYR A O 1
ATOM 606 N N . THR A 1 73 ? -1.892 1.755 8.859 1.00 96.88 73 THR A N 1
ATOM 607 C CA . THR A 1 73 ? -2.785 2.367 9.846 1.00 96.88 73 THR A CA 1
ATOM 608 C C . THR A 1 73 ? -1.991 3.151 10.874 1.00 96.88 73 THR A C 1
ATOM 610 O O . THR A 1 73 ? -0.867 2.782 11.210 1.00 96.88 73 THR A O 1
ATOM 613 N N . ARG A 1 74 ? -2.578 4.229 11.409 1.00 94.88 74 ARG A N 1
ATOM 614 C CA . ARG A 1 74 ? -1.998 4.925 12.572 1.00 94.88 74 ARG A CA 1
ATOM 615 C C . ARG A 1 74 ? -1.977 4.032 13.811 1.00 94.88 74 ARG A C 1
ATOM 617 O O . ARG A 1 74 ? -0.999 4.026 14.548 1.00 94.88 74 ARG A O 1
ATOM 624 N N . SER A 1 75 ? -3.060 3.290 14.033 1.00 92.75 75 SER A N 1
ATOM 625 C CA . SER A 1 75 ? -3.147 2.274 15.081 1.00 92.75 75 SER A CA 1
ATOM 626 C C . SER A 1 75 ? -2.259 1.068 14.762 1.00 92.75 75 SER A C 1
ATOM 628 O O . SER A 1 75 ? -2.203 0.624 13.617 1.00 92.75 75 SER A O 1
ATOM 630 N N . ALA A 1 76 ? -1.644 0.481 15.792 1.00 92.00 76 ALA A N 1
ATOM 631 C CA . ALA A 1 76 ? -0.924 -0.790 15.683 1.00 92.00 76 ALA A CA 1
ATOM 632 C C . ALA A 1 76 ? -1.857 -1.989 15.425 1.00 92.00 76 ALA A C 1
ATOM 634 O O . ALA A 1 76 ? -1.401 -3.060 15.046 1.00 92.00 76 ALA A O 1
ATOM 635 N N . VAL A 1 77 ? -3.165 -1.834 15.630 1.00 92.88 77 VAL A N 1
ATOM 636 C CA . VAL A 1 77 ? -4.175 -2.856 15.329 1.00 92.88 77 VAL A CA 1
ATOM 637 C C . VAL A 1 77 ? -5.121 -2.306 14.272 1.00 92.88 77 VAL A C 1
ATOM 639 O O . VAL A 1 77 ? -5.632 -1.197 14.439 1.00 92.88 77 VAL A O 1
ATOM 642 N N . LEU A 1 78 ? -5.384 -3.090 13.220 1.00 95.88 78 LEU A N 1
ATOM 643 C CA . LEU A 1 78 ? -6.299 -2.712 12.142 1.00 95.88 78 LEU A CA 1
ATOM 644 C C . LEU A 1 78 ? -7.693 -2.373 12.716 1.00 95.88 78 LEU A C 1
ATOM 646 O O . LEU A 1 78 ? -8.362 -3.277 13.231 1.00 95.88 78 LEU A O 1
ATOM 650 N N . PRO A 1 79 ? -8.160 -1.113 12.624 1.00 96.50 79 PRO A N 1
ATOM 651 C CA . PRO A 1 79 ? -9.457 -0.715 13.156 1.00 96.50 79 PRO A CA 1
ATOM 652 C C . PRO A 1 79 ? -10.600 -1.413 12.416 1.00 96.50 79 PRO A C 1
ATOM 654 O O . PRO A 1 79 ? -10.657 -1.419 11.188 1.00 96.50 79 PRO A O 1
ATOM 657 N N . ASN A 1 80 ? -11.569 -1.960 13.149 1.00 97.25 80 ASN A N 1
ATOM 658 C CA . ASN A 1 80 ? -12.725 -2.606 12.518 1.00 97.25 80 ASN A CA 1
ATOM 659 C C . ASN A 1 80 ? -13.635 -1.608 11.778 1.00 97.25 80 ASN A C 1
ATOM 661 O O . ASN A 1 80 ? -14.334 -2.003 10.849 1.00 97.25 80 ASN A O 1
ATOM 665 N N . SER A 1 81 ? -13.603 -0.321 12.149 1.00 97.94 81 SER A N 1
ATOM 666 C CA . SER A 1 81 ? -14.408 0.739 11.526 1.00 97.94 81 SER A CA 1
ATOM 667 C C . SER A 1 81 ? -14.080 0.976 10.051 1.00 97.94 81 SER A C 1
ATOM 669 O O . SER A 1 81 ? -14.952 1.421 9.309 1.00 97.94 81 SER A O 1
ATOM 671 N N . ILE A 1 82 ? -12.851 0.679 9.616 1.00 98.12 82 ILE A N 1
ATOM 672 C CA . ILE A 1 82 ? -12.397 0.946 8.243 1.00 98.12 82 ILE A CA 1
ATOM 673 C C . ILE A 1 82 ? -12.515 -0.268 7.315 1.00 98.12 82 ILE A C 1
ATOM 675 O O . ILE A 1 82 ? -12.392 -0.112 6.104 1.00 98.12 82 ILE A O 1
ATOM 679 N N . VAL A 1 83 ? -12.790 -1.465 7.852 1.00 98.25 83 VAL A N 1
ATOM 680 C CA . VAL A 1 83 ? -12.855 -2.720 7.077 1.00 98.25 83 VAL A CA 1
ATOM 681 C C . VAL A 1 83 ? -13.809 -2.642 5.873 1.00 98.25 83 VAL A C 1
ATOM 683 O O . VAL A 1 83 ? -13.377 -3.049 4.796 1.00 98.25 83 VAL A O 1
ATOM 686 N N . PRO A 1 84 ? -15.026 -2.063 5.968 1.00 98.44 84 PRO A N 1
ATOM 687 C CA . PRO A 1 84 ? -15.918 -1.967 4.807 1.00 98.44 84 PRO A CA 1
ATOM 688 C C . PRO A 1 84 ? -15.331 -1.161 3.635 1.00 98.44 84 PRO A C 1
ATOM 690 O O . PRO A 1 84 ? -15.533 -1.505 2.470 1.00 98.44 84 PRO A O 1
ATOM 693 N N . GLU A 1 85 ? -14.567 -0.102 3.922 1.00 98.44 85 GLU A N 1
ATOM 694 C CA . GLU A 1 85 ? -13.901 0.686 2.877 1.00 98.44 85 GLU A CA 1
ATOM 695 C C . GLU A 1 85 ? -12.728 -0.083 2.254 1.00 98.44 85 GLU A C 1
ATOM 697 O O . GLU A 1 85 ? -12.500 0.006 1.048 1.00 98.44 85 GLU A O 1
ATOM 702 N N . LEU A 1 86 ? -12.015 -0.889 3.047 1.00 98.56 86 LEU A N 1
ATOM 703 C CA . LEU A 1 86 ? -10.937 -1.750 2.554 1.00 98.56 86 LEU A CA 1
ATOM 704 C C . LEU A 1 86 ? -11.470 -2.874 1.657 1.00 98.56 86 LEU A C 1
ATOM 706 O O . LEU A 1 86 ? -10.884 -3.152 0.613 1.00 98.56 86 LEU A O 1
ATOM 710 N N . GLU A 1 87 ? -12.605 -3.478 2.011 1.00 98.50 87 GLU A N 1
ATOM 711 C CA . GLU A 1 87 ? -13.294 -4.472 1.179 1.00 98.50 87 GLU A CA 1
ATOM 712 C C . GLU A 1 87 ? -13.697 -3.880 -0.174 1.00 98.50 87 GLU A C 1
ATOM 714 O O . GLU A 1 87 ? -13.372 -4.444 -1.222 1.00 98.50 87 GLU A O 1
ATOM 719 N N . LYS A 1 88 ? -14.321 -2.697 -0.165 1.00 98.44 88 LYS A N 1
ATOM 720 C CA . LYS A 1 88 ? -14.702 -1.969 -1.382 1.00 98.44 88 LYS A CA 1
ATOM 721 C C . LYS A 1 88 ? -13.489 -1.614 -2.247 1.00 98.44 88 LYS A C 1
ATOM 723 O O . LYS A 1 88 ? -13.530 -1.781 -3.467 1.00 98.44 88 LYS A O 1
ATOM 728 N N . ALA A 1 89 ? -12.408 -1.138 -1.633 1.00 98.19 89 ALA A N 1
ATOM 729 C CA . ALA A 1 89 ? -11.178 -0.777 -2.333 1.00 98.19 89 ALA A CA 1
ATOM 730 C C . ALA A 1 89 ? -10.459 -2.000 -2.924 1.00 98.19 89 ALA A C 1
ATOM 732 O O . ALA A 1 89 ? -9.966 -1.931 -4.045 1.00 98.19 89 ALA A O 1
ATOM 733 N N . ALA A 1 90 ? -10.437 -3.137 -2.225 1.00 98.06 90 ALA A N 1
ATOM 734 C CA . ALA A 1 90 ? -9.895 -4.381 -2.768 1.00 98.06 90 ALA A CA 1
ATOM 735 C C . ALA A 1 90 ? -10.734 -4.877 -3.957 1.00 98.06 90 ALA A C 1
ATOM 737 O O . ALA A 1 90 ? -10.188 -5.277 -4.989 1.00 98.06 90 ALA A O 1
ATOM 738 N N . GLN A 1 91 ? -12.062 -4.797 -3.846 1.00 97.62 91 GLN A N 1
ATOM 739 C CA . GLN A 1 91 ? -12.974 -5.237 -4.897 1.00 97.62 91 GLN A CA 1
ATOM 740 C C . GLN A 1 91 ? -12.840 -4.405 -6.179 1.00 97.62 91 GLN A C 1
ATOM 742 O O . GLN A 1 91 ? -12.948 -4.967 -7.271 1.00 97.62 91 GLN A O 1
ATOM 747 N N . SER A 1 92 ? -12.545 -3.103 -6.077 1.00 95.06 92 SER A N 1
ATOM 748 C CA . SER A 1 92 ? -12.356 -2.225 -7.246 1.00 95.06 92 SER A CA 1
ATOM 749 C C . SER A 1 92 ? -11.197 -2.662 -8.153 1.00 95.06 92 SER A C 1
ATOM 751 O O . SER A 1 92 ? -11.208 -2.377 -9.349 1.00 95.06 92 SER A O 1
ATOM 753 N N . VAL A 1 93 ? -10.240 -3.418 -7.604 1.00 94.19 93 VAL A N 1
ATOM 754 C CA . VAL A 1 93 ? -9.100 -4.007 -8.323 1.00 94.19 93 VAL A CA 1
ATOM 755 C C . VAL A 1 93 ? -9.188 -5.537 -8.433 1.00 94.19 93 VAL A C 1
ATOM 757 O O . VAL A 1 93 ? -8.188 -6.212 -8.683 1.00 94.19 93 VAL A O 1
ATOM 760 N N . GLY A 1 94 ? -10.382 -6.111 -8.246 1.00 95.56 94 GLY A N 1
ATOM 761 C CA . GLY A 1 94 ? -10.634 -7.547 -8.409 1.00 95.56 94 GLY A CA 1
ATOM 762 C C . GLY A 1 94 ? -9.999 -8.427 -7.327 1.00 95.56 94 GLY A C 1
ATOM 763 O O . GLY A 1 94 ? -9.680 -9.591 -7.582 1.00 95.56 94 GLY A O 1
ATOM 764 N N . ARG A 1 95 ? -9.771 -7.881 -6.128 1.00 96.19 95 ARG A N 1
ATOM 765 C CA . ARG A 1 95 ? -9.221 -8.592 -4.968 1.00 96.19 95 ARG A CA 1
ATOM 766 C C . ARG A 1 95 ? -10.261 -8.737 -3.864 1.00 96.19 95 ARG A C 1
ATOM 768 O O . ARG A 1 95 ? -11.258 -8.028 -3.816 1.00 96.19 95 ARG A O 1
ATOM 775 N N . ASP A 1 96 ? -10.000 -9.686 -2.978 1.00 97.38 96 ASP A N 1
ATOM 776 C CA . ASP A 1 96 ? -10.852 -10.018 -1.842 1.00 97.38 96 ASP A CA 1
ATOM 777 C C . ASP A 1 96 ? -10.078 -9.726 -0.555 1.00 97.38 96 ASP A C 1
ATOM 779 O O . ASP A 1 96 ? -9.075 -10.387 -0.269 1.00 97.38 96 ASP A O 1
ATOM 783 N N . PHE A 1 97 ? -10.521 -8.713 0.194 1.00 98.06 97 PHE A N 1
ATOM 784 C CA . PHE A 1 97 ? -9.846 -8.280 1.417 1.00 98.06 97 PHE A CA 1
ATOM 785 C C . PHE A 1 97 ? -9.872 -9.355 2.512 1.00 98.06 97 PHE A C 1
ATOM 787 O O . PHE A 1 97 ? -8.959 -9.410 3.332 1.00 98.06 97 PHE A O 1
ATOM 794 N N . SER A 1 98 ? -10.838 -10.280 2.493 1.00 97.06 98 SER A N 1
ATOM 795 C CA . SER A 1 98 ? -10.900 -11.376 3.470 1.00 97.06 98 SER A CA 1
ATOM 796 C C . SER A 1 98 ? -9.717 -12.349 3.368 1.00 97.06 98 SER A C 1
ATOM 798 O O . SER A 1 98 ? -9.425 -13.073 4.317 1.00 97.06 98 SER A O 1
ATOM 800 N N . LYS A 1 99 ? -9.001 -12.341 2.235 1.00 97.81 99 LYS A N 1
ATOM 801 C CA . LYS A 1 99 ? -7.799 -13.155 2.001 1.00 97.81 99 LYS A CA 1
ATOM 802 C C . LYS A 1 99 ? -6.510 -12.485 2.472 1.00 97.81 99 LYS A C 1
ATOM 804 O O . LYS A 1 99 ? -5.449 -13.099 2.381 1.00 97.81 99 LYS A O 1
ATOM 809 N N . PHE A 1 100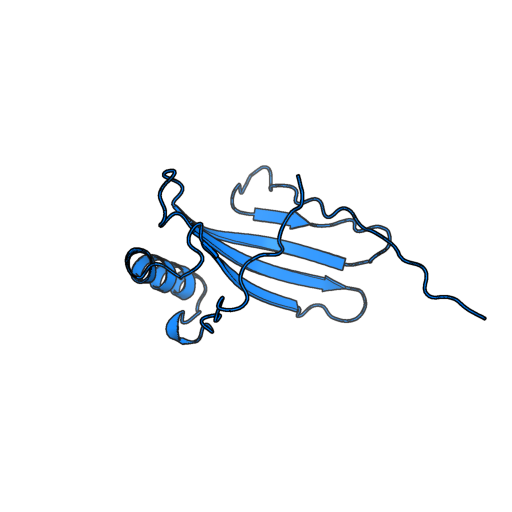 ? -6.573 -11.235 2.929 1.00 97.81 100 PHE A N 1
ATOM 810 C CA . PHE A 1 100 ? -5.403 -10.538 3.446 1.00 97.81 100 PHE A CA 1
ATOM 811 C C . PHE A 1 100 ? -5.031 -11.105 4.812 1.00 97.81 100 PHE A C 1
ATOM 813 O O . PHE A 1 100 ? -5.887 -11.337 5.667 1.00 97.81 100 PHE A O 1
ATOM 820 N N . ILE A 1 101 ? -3.732 -11.300 5.031 1.00 97.38 101 ILE A N 1
ATOM 821 C CA . ILE A 1 101 ? -3.230 -11.666 6.350 1.00 97.38 101 ILE A CA 1
ATOM 822 C C . ILE A 1 101 ? -3.374 -10.477 7.304 1.00 97.38 101 ILE A C 1
ATOM 824 O O . ILE A 1 101 ? -3.094 -9.334 6.943 1.00 97.38 101 ILE A O 1
ATOM 828 N N . ARG A 1 102 ? -3.795 -10.749 8.541 1.00 94.94 102 ARG A N 1
ATOM 829 C CA . ARG A 1 102 ? -3.705 -9.786 9.641 1.00 94.94 102 ARG A CA 1
ATOM 830 C C . ARG A 1 102 ? -2.409 -10.042 10.393 1.00 94.94 102 ARG A C 1
ATOM 832 O O . ARG A 1 102 ? -2.160 -11.166 10.818 1.00 94.94 102 ARG A O 1
ATOM 839 N N . THR A 1 103 ? -1.589 -9.010 10.527 1.00 92.44 103 THR A N 1
ATOM 840 C CA . THR A 1 103 ? -0.292 -9.096 11.199 1.00 92.44 103 THR A CA 1
ATOM 841 C C . THR A 1 103 ? -0.462 -8.993 12.711 1.00 92.44 103 THR A C 1
ATOM 843 O O . THR A 1 103 ? -1.154 -8.096 13.196 1.00 92.44 103 THR A O 1
ATOM 846 N N . ASP A 1 104 ? 0.178 -9.898 13.451 1.00 82.38 104 ASP A N 1
ATOM 847 C CA . ASP A 1 104 ? 0.332 -9.764 14.898 1.00 82.38 104 ASP A CA 1
ATOM 848 C C . ASP A 1 104 ? 1.482 -8.795 15.199 1.00 82.38 104 ASP A C 1
ATOM 850 O O . ASP A 1 104 ? 2.618 -9.027 14.793 1.00 82.38 104 ASP A O 1
ATOM 854 N N . ASN A 1 105 ? 1.174 -7.711 15.907 1.00 84.06 105 ASN A N 1
ATOM 855 C CA . ASN A 1 105 ? 2.122 -6.656 16.262 1.00 84.06 105 ASN A CA 1
ATOM 856 C C . ASN A 1 105 ? 2.567 -6.741 17.736 1.00 84.06 105 ASN A C 1
ATOM 858 O O . ASN A 1 105 ? 2.970 -5.738 18.327 1.00 84.06 105 ASN A O 1
ATOM 862 N N . SER A 1 106 ? 2.505 -7.930 18.344 1.00 83.00 106 SER A N 1
ATOM 863 C CA . SER A 1 106 ? 2.890 -8.185 19.740 1.00 83.00 106 SER A CA 1
ATOM 864 C C . SER A 1 106 ? 4.357 -7.870 20.074 1.00 83.00 106 SER A C 1
ATOM 866 O O . SER A 1 106 ? 4.668 -7.616 21.237 1.00 83.00 106 SER A O 1
ATOM 868 N N . CYS A 1 107 ? 5.252 -7.823 19.082 1.00 82.44 107 CYS A N 1
ATOM 869 C CA . CYS A 1 107 ? 6.665 -7.474 19.274 1.00 82.44 107 CYS A CA 1
ATOM 870 C C . CYS A 1 107 ? 6.904 -5.987 19.607 1.00 82.44 107 CYS A C 1
ATOM 872 O O . CYS A 1 107 ? 7.943 -5.662 20.178 1.00 82.44 107 CYS A O 1
ATOM 874 N N . GLY A 1 108 ? 5.956 -5.100 19.276 1.00 80.88 108 GLY A N 1
ATOM 875 C CA . GLY A 1 108 ? 6.110 -3.649 19.423 1.00 80.88 108 GLY A CA 1
ATOM 876 C C . GLY A 1 108 ? 7.072 -3.011 18.401 1.00 80.88 108 GLY A C 1
ATOM 877 O O . GLY A 1 108 ? 7.736 -3.719 17.642 1.00 80.88 108 GLY A O 1
ATOM 878 N N . PRO A 1 109 ? 7.119 -1.668 18.326 1.00 83.56 109 PRO A N 1
ATOM 879 C CA . PRO A 1 109 ? 8.071 -0.953 17.477 1.00 83.56 109 PRO A CA 1
ATOM 880 C C . PRO A 1 109 ? 9.498 -1.020 18.042 1.00 83.56 109 PRO A C 1
ATOM 882 O O . PRO A 1 109 ? 9.699 -1.268 19.232 1.00 83.56 109 PRO A O 1
ATOM 885 N N . GLU A 1 110 ? 10.491 -0.739 17.195 1.00 83.88 110 GLU A N 1
ATOM 886 C CA . GLU A 1 110 ? 11.861 -0.491 17.651 1.00 83.88 110 GLU A CA 1
ATOM 887 C C . GLU A 1 110 ? 11.878 0.678 18.649 1.00 83.88 110 GLU A C 1
ATOM 889 O O . GLU A 1 110 ? 11.253 1.717 18.421 1.00 83.88 110 GLU A O 1
ATOM 894 N N . ILE A 1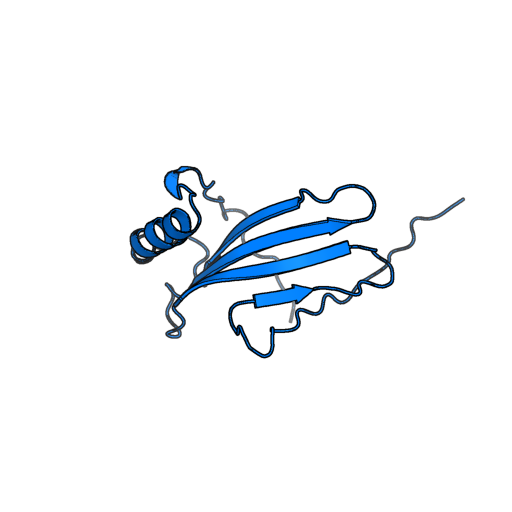 111 ? 12.582 0.508 19.771 1.00 82.50 111 ILE A N 1
ATOM 895 C CA . ILE A 1 111 ? 12.752 1.575 20.759 1.00 82.50 111 ILE A CA 1
ATOM 896 C C . ILE A 1 111 ? 13.749 2.580 20.183 1.00 82.50 111 ILE A C 1
ATOM 898 O O . ILE A 1 111 ? 14.951 2.328 20.169 1.00 82.50 111 ILE A O 1
ATOM 902 N N . THR A 1 112 ? 13.262 3.727 19.722 1.00 68.88 112 THR A N 1
ATOM 903 C CA . THR A 1 112 ? 14.126 4.832 19.304 1.00 68.88 112 THR A CA 1
ATOM 904 C C . THR A 1 112 ? 14.694 5.527 20.539 1.00 68.88 112 THR A C 1
ATOM 906 O O . THR A 1 112 ? 13.939 6.101 21.324 1.00 68.88 112 THR A O 1
ATOM 909 N N . SER A 1 113 ? 16.015 5.481 20.733 1.00 65.62 113 SER A N 1
ATOM 910 C CA . SER A 1 113 ? 16.696 6.402 21.647 1.00 65.62 113 SER A CA 1
ATOM 911 C C . SER A 1 113 ? 16.746 7.783 20.992 1.00 65.62 113 SER A C 1
ATOM 913 O O . SER A 1 113 ? 17.407 7.927 19.961 1.00 65.62 113 SER A O 1
ATOM 915 N N . GLU A 1 114 ? 16.025 8.754 21.550 1.00 47.97 114 GLU A N 1
ATOM 916 C CA . GLU A 1 114 ? 16.185 10.180 21.214 1.00 47.97 114 GLU A CA 1
ATOM 917 C C . GLU A 1 114 ? 17.505 10.746 21.756 1.00 47.97 114 GLU A C 1
ATOM 919 O O . GLU A 1 114 ? 17.911 10.350 22.876 1.00 47.97 114 GLU A O 1
#

=== Feature glossary ===
Annotated list of the representations used here:

Nearest PDB structures. The Foldseek neighbor list gives the closest experimentally determined structures in the PDB, ranked by structural alignment. TM-score near 1 means near-identical fold; near 0.3 means only rough topology match. This is how one finds what a novel AlphaFold prediction most resembles in the solved-structure universe.

Foldseek 3Di. Foldseek's 3Di representation compresses backbone geometry into a per-residue letter drawn from a learned twenty-state alphabet. It captures the tertiary interaction pattern around each residue — which residues are packed against it in space, regardless of where they are in sequence.

Radius of gyration, Cα contacts, bounding box. Radius of gyration (Rg) is the root-mean-square distance of Cα atoms from their centroid — a single number for overall size and compactness. A globular domain of N residues has Rg ≈ 2.2·N^0.38 Å; an extended or disordered chain has a much larger Rg. The Cα contact count is the number of residue pairs whose Cα atoms are within 8 Å and are more than four positions apart in sequence — a standard proxy for tertiary packing density. The bounding box is the smallest axis-aligned box enclosing all Cα atoms.

InterPro / GO / CATH / organism. The annotation block draws on four external resources. InterPro: which protein families and domains the sequence belongs to. GO: standardized terms for what the protein does, what process it participates in, and where in the cell it acts. CATH: which structural fold it has in the CATH hierarchy. Organism: the species of origin.

mmCIF coordinates. The mmCIF block holds the 3D Cartesian coordinates of each backbone atom (N, Cα, C, O) in ångströms. mmCIF is the PDB's canonical archive format — a tagged-loop text representation of the atomic model.

pLDDT. pLDDT is the predicted lDDT-Cα score: AlphaFold's confidence that the local environment of each residue (all inter-atomic distances within 15 Å) is correctly placed. It is a per-residue number between 0 and 100, with higher meaning more reliable.

Backbone torsions (φ/ψ). φ (phi) and ψ (psi) are the two rotatable backbone dihedrals per residue: φ is the C(i-1)–N–Cα–C torsion, ψ is the N–Cα–C–N(i+1) torsion, both in degrees on (−180°, 180°]. α-helical residues cluster near (−60°, −45°); β-strand residues near (−120°, +130°). A Ramachandran plot is simply a scatter of (φ, ψ) for every residue.

B-factor. For experimental (PDB) structures, the B-factor (temperature factor) quantifies the positional spread of each atom in the crystal — a combination of thermal vibration and static disorder — in units of Å². High B-factors mark flexible loops or poorly resolved regions; low B-factors mark the rigid, well-ordered core.

Secondary structure (3-state, P-SEA). SS3 is a coarse helix/strand/coil call (letters a/b/c) made by the P-SEA algorithm from inter-Cα distances and dihedrals. It is less detailed than DSSP but needs only Cα positions.

Predicted aligned error. Predicted aligned error is AlphaFold's pairwise confidence. Unlike pLDDT (per-residue), PAE is per-residue-pair and captures whether two parts of the structure are correctly placed relative to each other. Units are ångströms of expected positional error.

Solvent-accessible surface area. Solvent-accessible surface area (SASA) is the area in Å² traced out by the centre of a 1.4 Å probe sphere (a water molecule) rolled over the protein's van der Waals surface (Shrake–Rupley / Lee–Richards construction). Buried residues have near-zero SASA; fully exposed residues can exceed 200 Å². The total SASA scales roughly with the number of surface residues.

Secondary structure (8-state, DSSP). The SS8 string is DSSP's per-residue secondary-structure call. α-helix (H) means an i→i+4 H-bond ladder; β-strand (E) means the residue participates in a β-sheet; 3₁₀ (G) and π (I) are tighter and wider helices; T/S are turns/bends; '-' is loop.

Rendered structure images. Structure images are PyMOL renders from six orthogonal camera directions. Cartoon representation draws helices as coils and strands as arrows; sticks shows the backbone as bonds; surface shows the solvent-excluded envelope. Rainbow coloring maps sequence position to hue (blue→red, N→C); chain coloring assigns a distinct color per polypeptide.

Sequence. The amino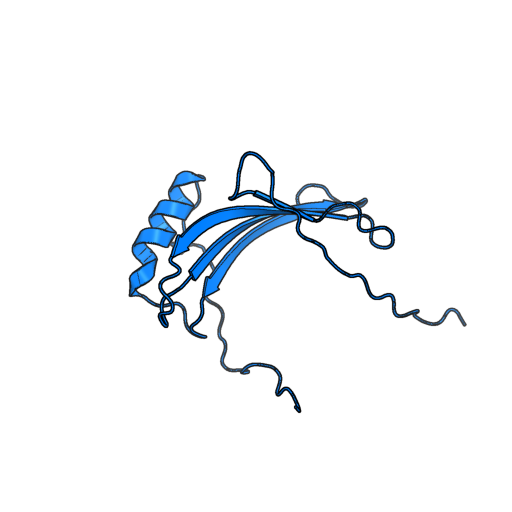-acid sequence is the protein's primary structure: the linear order of residues from the N-terminus to the C-terminus, written in one-letter code. Everything else here — the 3D coordinates, the secondary structure, the domain annotations — is ultimately a consequence of this string.

Contact-map, Ramachandran, and PAE plots. Three diagnostic plots accompany the record. The Cα contact map visualizes the tertiary structure as a 2D adjacency matrix (8 Å cutoff, sequence-local contacts suppressed). The Ramachandran plot shows the distribution of backbone (φ, ψ) torsions, with points in the α and β basins reflecting secondary structure content. The PAE plot shows AlphaFold's inter-residue confidence as a color matrix.